Protein AF-A0A7X9X4I9-F1 (afdb_monomer_lite)

Structure (mmCIF, N/CA/C/O backbone):
data_AF-A0A7X9X4I9-F1
#
_entry.id   AF-A0A7X9X4I9-F1
#
loop_
_atom_site.group_PDB
_atom_site.id
_atom_site.type_symbol
_atom_site.label_atom_id
_atom_site.label_alt_id
_atom_site.label_comp_id
_atom_site.label_asym_id
_atom_site.label_entity_id
_atom_site.label_seq_id
_atom_site.pdbx_PDB_ins_code
_atom_site.Cartn_x
_atom_site.Cartn_y
_atom_site.Cartn_z
_atom_site.occupancy
_atom_site.B_iso_or_equiv
_atom_site.auth_seq_id
_atom_site.auth_comp_id
_atom_site.auth_asym_id
_atom_site.auth_atom_id
_atom_site.pdbx_PDB_model_num
ATOM 1 N N . MET A 1 1 ? -5.691 -6.503 -5.903 1.00 84.69 1 MET A N 1
ATOM 2 C CA . MET A 1 1 ? -4.463 -5.811 -6.357 1.00 84.69 1 MET A CA 1
ATOM 3 C C . MET A 1 1 ? -4.885 -4.513 -7.014 1.00 84.69 1 MET A C 1
ATOM 5 O O . MET A 1 1 ? -5.959 -4.483 -7.597 1.00 84.69 1 MET A O 1
ATOM 9 N N . LEU A 1 2 ? -4.087 -3.464 -6.865 1.00 89.00 2 LEU A N 1
ATOM 10 C CA . LEU A 1 2 ? -4.340 -2.124 -7.381 1.00 89.00 2 LEU A CA 1
ATOM 11 C C . LEU A 1 2 ? -3.178 -1.751 -8.298 1.00 89.00 2 LEU A C 1
ATOM 13 O O . LEU A 1 2 ? -2.035 -1.839 -7.863 1.00 89.00 2 LEU A O 1
ATOM 17 N N . ASP A 1 3 ? -3.452 -1.353 -9.534 1.00 91.75 3 ASP A N 1
ATOM 18 C CA . ASP A 1 3 ? -2.432 -0.789 -10.421 1.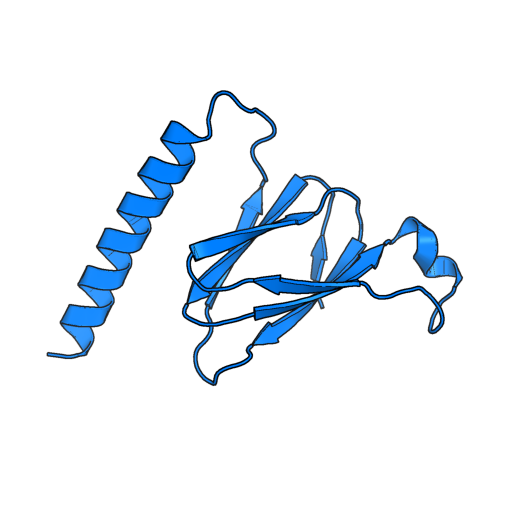00 91.75 3 ASP A CA 1
ATOM 19 C C . ASP A 1 3 ? -2.369 0.725 -10.199 1.00 91.75 3 ASP A C 1
ATOM 21 O O . ASP A 1 3 ? -3.357 1.431 -10.421 1.00 91.75 3 ASP A O 1
ATOM 25 N N . LEU A 1 4 ? -1.253 1.212 -9.657 1.00 88.38 4 LEU A N 1
ATOM 26 C CA . LEU A 1 4 ? -1.126 2.577 -9.158 1.00 88.38 4 LEU A CA 1
ATOM 27 C C . LEU A 1 4 ? 0.011 3.309 -9.859 1.00 88.38 4 LEU A C 1
ATOM 29 O O . LEU A 1 4 ? 1.163 2.870 -9.884 1.00 88.38 4 LEU A O 1
ATOM 33 N N . ARG A 1 5 ? -0.307 4.493 -10.382 1.00 88.62 5 ARG A N 1
ATOM 34 C CA . ARG A 1 5 ? 0.677 5.412 -10.959 1.00 88.62 5 ARG A CA 1
ATOM 35 C C . ARG A 1 5 ? 1.550 6.026 -9.866 1.00 88.62 5 ARG A C 1
ATOM 37 O O . ARG A 1 5 ? 1.134 6.164 -8.712 1.00 88.62 5 ARG A O 1
ATOM 44 N N . ALA A 1 6 ? 2.750 6.434 -10.273 1.00 87.19 6 ALA A N 1
ATOM 45 C CA . ALA A 1 6 ? 3.621 7.263 -9.454 1.00 87.19 6 ALA A CA 1
ATOM 46 C C . ALA A 1 6 ? 2.863 8.501 -8.951 1.00 87.19 6 ALA A C 1
ATOM 48 O O . ALA A 1 6 ? 2.052 9.079 -9.675 1.00 87.19 6 ALA A O 1
ATOM 49 N N . GLY A 1 7 ? 3.119 8.887 -7.707 1.00 83.06 7 GLY A N 1
ATOM 50 C CA . GLY A 1 7 ? 2.398 9.966 -7.053 1.00 83.06 7 GLY A CA 1
ATOM 51 C C . GLY A 1 7 ? 1.000 9.566 -6.583 1.00 83.06 7 GLY A C 1
ATOM 52 O O . GLY A 1 7 ? 0.154 10.436 -6.452 1.00 83.06 7 GLY A O 1
ATOM 53 N N . THR A 1 8 ? 0.728 8.286 -6.318 1.00 86.12 8 THR A N 1
ATOM 54 C CA . THR A 1 8 ? -0.479 7.868 -5.582 1.00 86.12 8 THR A CA 1
ATOM 55 C C . THR A 1 8 ? -0.116 7.578 -4.129 1.00 86.12 8 THR A C 1
ATOM 57 O O . THR A 1 8 ? 0.864 6.884 -3.867 1.00 86.12 8 THR A O 1
ATOM 60 N N . ALA A 1 9 ? -0.895 8.088 -3.181 1.00 87.31 9 ALA A N 1
ATOM 61 C CA . ALA A 1 9 ? -0.778 7.791 -1.761 1.00 87.31 9 ALA A CA 1
ATOM 62 C C . ALA A 1 9 ? -1.855 6.785 -1.330 1.00 87.31 9 ALA A C 1
ATOM 64 O O . ALA A 1 9 ? -3.031 6.931 -1.671 1.00 87.31 9 ALA A O 1
ATOM 65 N N . ILE A 1 10 ? -1.439 5.782 -0.561 1.00 88.44 10 ILE A N 1
ATOM 66 C CA . ILE A 1 10 ? -2.306 4.841 0.148 1.00 88.44 10 ILE A CA 1
ATOM 67 C C . ILE A 1 10 ? -2.230 5.190 1.625 1.00 88.44 10 ILE A C 1
ATOM 69 O O . ILE A 1 10 ? -1.146 5.151 2.205 1.00 88.44 10 ILE A O 1
ATOM 73 N N . VAL A 1 11 ? -3.368 5.514 2.223 1.00 86.69 11 VAL A N 1
ATOM 74 C CA . VAL A 1 11 ? -3.458 5.893 3.633 1.00 86.69 11 VAL A CA 1
ATOM 75 C C . VAL A 1 11 ? -4.249 4.835 4.384 1.00 86.69 11 VAL A C 1
ATOM 77 O O . VAL A 1 11 ? -5.341 4.464 3.942 1.00 86.69 11 VAL A O 1
ATOM 80 N N . ALA A 1 12 ? -3.707 4.357 5.503 1.00 88.94 12 ALA A N 1
ATOM 81 C CA . ALA A 1 12 ? -4.461 3.527 6.435 1.00 88.94 12 ALA A CA 1
ATOM 82 C C . ALA A 1 12 ? -5.321 4.444 7.307 1.00 88.94 12 ALA A C 1
ATOM 84 O O . ALA A 1 12 ? -4.808 5.230 8.100 1.00 88.94 12 ALA A O 1
ATOM 85 N N . VAL A 1 13 ? -6.633 4.383 7.107 1.00 83.38 13 VAL A N 1
ATOM 86 C CA . VAL A 1 13 ? -7.604 5.189 7.861 1.00 83.38 13 VAL A CA 1
ATOM 87 C C . VAL A 1 13 ? -8.020 4.477 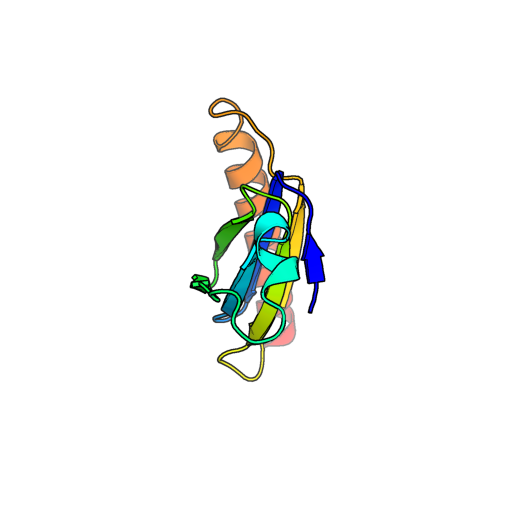9.143 1.00 83.38 13 VAL A C 1
ATOM 89 O O . VAL A 1 13 ? -8.335 5.133 10.124 1.00 83.38 13 VAL A O 1
ATOM 92 N N . GLU A 1 14 ? -7.998 3.147 9.133 1.00 83.88 14 GLU A N 1
ATOM 93 C CA . GLU A 1 14 ? -8.320 2.313 10.286 1.00 83.88 14 GLU A CA 1
ATOM 94 C C . GLU A 1 14 ? -7.500 1.029 10.203 1.00 83.88 14 GLU A C 1
ATOM 96 O O . GLU A 1 14 ? -7.392 0.435 9.120 1.00 83.88 14 GLU A O 1
ATOM 101 N N . GLY A 1 15 ? -6.938 0.607 11.334 1.00 84.31 15 GLY A N 1
ATOM 102 C CA . GLY A 1 15 ? -6.208 -0.650 11.442 1.00 84.31 15 GLY A CA 1
ATOM 103 C C . GLY A 1 15 ? -4.879 -0.667 10.681 1.00 84.31 15 GLY A C 1
ATOM 104 O O . GLY A 1 15 ? -4.371 0.345 10.193 1.00 84.31 15 GLY A O 1
ATOM 105 N N . LYS A 1 16 ? -4.268 -1.853 10.605 1.00 88.31 16 LYS A N 1
ATOM 106 C CA . LYS A 1 16 ? -2.928 -2.034 10.031 1.00 88.31 16 LYS A CA 1
ATOM 107 C C . LYS A 1 16 ? -2.975 -2.711 8.668 1.00 88.31 16 LYS A C 1
ATOM 109 O O . LYS A 1 16 ? -3.496 -3.817 8.519 1.00 88.31 16 LYS A O 1
ATOM 114 N N . LEU A 1 17 ? -2.326 -2.110 7.678 1.00 90.50 17 LEU A N 1
ATOM 115 C CA . LEU A 1 17 ? -2.225 -2.642 6.323 1.00 90.50 17 LEU A CA 1
ATOM 116 C C . LEU A 1 17 ? -0.858 -3.272 6.075 1.00 90.50 17 LEU A C 1
ATOM 118 O O . LEU A 1 17 ? 0.186 -2.712 6.409 1.00 90.50 17 LEU A O 1
ATOM 122 N N . LYS A 1 18 ? -0.867 -4.417 5.401 1.00 93.75 18 LYS A N 1
ATOM 123 C CA . LYS A 1 18 ? 0.298 -4.983 4.728 1.00 93.75 18 LYS A CA 1
ATOM 124 C C . LYS A 1 18 ? 0.138 -4.764 3.233 1.00 93.75 18 LYS A C 1
ATOM 126 O O . LYS A 1 18 ? -0.818 -5.239 2.618 1.00 93.75 18 LYS A O 1
ATOM 131 N N . LEU A 1 19 ? 1.081 -4.042 2.657 1.00 93.25 19 LEU A N 1
ATOM 132 C CA . LEU A 1 19 ? 1.171 -3.782 1.235 1.00 93.25 19 LEU A CA 1
ATOM 133 C C . LEU A 1 19 ? 2.278 -4.649 0.638 1.00 93.25 19 LEU A C 1
ATOM 135 O O . LEU A 1 19 ? 3.357 -4.772 1.208 1.00 93.25 19 LEU A O 1
ATOM 139 N N . GLY A 1 20 ? 2.019 -5.221 -0.529 1.00 93.19 20 GLY A N 1
ATOM 140 C CA . GLY A 1 20 ? 3.044 -5.801 -1.391 1.00 93.19 20 GLY A CA 1
ATOM 141 C C . GLY A 1 20 ? 3.158 -4.933 -2.630 1.00 93.19 20 GLY A C 1
ATOM 142 O O . GLY A 1 20 ? 2.191 -4.846 -3.382 1.00 93.19 20 GLY A O 1
ATOM 143 N N . PHE A 1 21 ? 4.291 -4.267 -2.821 1.00 92.12 21 PHE A N 1
ATOM 144 C CA . PHE A 1 21 ? 4.548 -3.438 -3.995 1.00 92.12 21 PHE A CA 1
ATOM 145 C C . PHE A 1 21 ? 5.416 -4.197 -4.995 1.00 92.12 21 PHE A C 1
ATOM 147 O O . PHE A 1 21 ? 6.462 -4.737 -4.630 1.00 92.12 21 PHE A O 1
ATOM 154 N N . ARG A 1 22 ? 4.992 -4.196 -6.257 1.00 93.06 22 ARG A N 1
ATOM 155 C CA . ARG A 1 22 ? 5.757 -4.714 -7.387 1.00 93.06 22 ARG A CA 1
ATOM 156 C C . ARG A 1 22 ? 5.883 -3.625 -8.443 1.00 93.06 22 ARG A C 1
ATOM 158 O O . ARG A 1 22 ? 4.879 -3.119 -8.940 1.00 93.06 22 ARG A O 1
ATOM 165 N N . ASP A 1 23 ? 7.119 -3.295 -8.789 1.00 90.25 23 ASP A N 1
ATOM 166 C CA . ASP A 1 23 ? 7.415 -2.316 -9.830 1.00 90.25 23 ASP A CA 1
ATOM 167 C C . ASP A 1 23 ? 6.985 -2.840 -11.205 1.00 90.25 23 ASP A C 1
ATOM 169 O O . ASP A 1 23 ? 7.322 -3.963 -11.591 1.00 90.25 23 ASP A O 1
ATOM 173 N N . HIS A 1 24 ? 6.267 -2.012 -11.962 1.00 91.88 24 HIS A N 1
ATOM 174 C CA . HIS A 1 24 ? 5.876 -2.356 -13.320 1.00 91.88 24 HIS A CA 1
ATOM 175 C C . HIS A 1 24 ? 7.090 -2.470 -14.262 1.00 91.88 24 HIS A C 1
ATOM 177 O O . HIS A 1 24 ? 7.067 -3.287 -15.185 1.00 91.88 24 HIS A O 1
ATOM 183 N N . ALA A 1 25 ? 8.181 -1.735 -14.028 1.00 89.12 25 ALA A N 1
ATOM 184 C CA . ALA A 1 25 ? 9.417 -1.881 -14.805 1.00 89.12 25 ALA A CA 1
ATOM 185 C C . ALA A 1 25 ? 10.016 -3.298 -14.704 1.00 89.12 25 ALA A C 1
ATOM 187 O O . ALA A 1 25 ? 10.760 -3.721 -15.585 1.00 89.12 25 ALA A O 1
ATOM 188 N N . LEU A 1 26 ? 9.655 -4.051 -13.659 1.00 90.44 26 LEU A N 1
ATOM 189 C CA . LEU A 1 26 ? 10.089 -5.428 -13.423 1.00 90.44 26 LEU A CA 1
ATOM 190 C C . LEU A 1 26 ? 9.017 -6.464 -13.789 1.00 90.44 26 LEU A C 1
ATOM 192 O O . LEU A 1 26 ? 9.213 -7.651 -13.550 1.00 90.44 26 LEU A O 1
ATOM 196 N N . ALA A 1 27 ? 7.893 -6.055 -14.388 1.00 87.19 27 ALA A N 1
ATOM 197 C CA . ALA A 1 27 ? 6.792 -6.963 -14.716 1.00 87.19 27 ALA A CA 1
ATOM 198 C C . ALA A 1 27 ? 7.192 -8.083 -15.696 1.00 87.19 27 ALA A C 1
ATOM 200 O O . ALA A 1 27 ? 6.596 -9.158 -15.668 1.00 87.19 27 ALA A O 1
ATOM 201 N N . TRP A 1 28 ? 8.220 -7.860 -16.522 1.00 90.19 28 TRP A N 1
ATOM 202 C CA . TRP A 1 28 ? 8.760 -8.854 -17.457 1.00 90.19 28 TRP A CA 1
ATOM 203 C C . TRP A 1 28 ? 9.363 -10.085 -16.762 1.00 90.19 28 TRP A C 1
ATOM 205 O O . TRP A 1 28 ? 9.441 -11.143 -17.376 1.00 90.19 28 TRP A O 1
ATOM 215 N N . LEU A 1 29 ? 9.726 -9.975 -15.479 1.00 90.94 29 LEU A N 1
ATOM 216 C CA . LEU A 1 29 ? 10.166 -11.107 -14.656 1.00 90.94 29 LEU A CA 1
ATOM 217 C C . LEU A 1 29 ? 8.998 -12.001 -14.204 1.00 90.94 29 LEU A C 1
ATOM 219 O O . LEU A 1 29 ? 9.216 -13.009 -13.539 1.00 90.94 29 LEU A O 1
ATOM 223 N N . GLY A 1 30 ? 7.748 -11.648 -14.527 1.00 87.56 30 GLY A N 1
ATOM 224 C CA . GLY A 1 30 ? 6.583 -12.469 -14.214 1.00 87.56 30 GLY A CA 1
ATOM 225 C C . GLY A 1 30 ? 6.501 -12.795 -12.722 1.00 87.56 30 GLY A C 1
ATOM 226 O O . GLY A 1 30 ? 6.506 -11.897 -11.881 1.00 87.56 30 GLY A O 1
ATOM 227 N N . GLY A 1 31 ? 6.414 -14.081 -1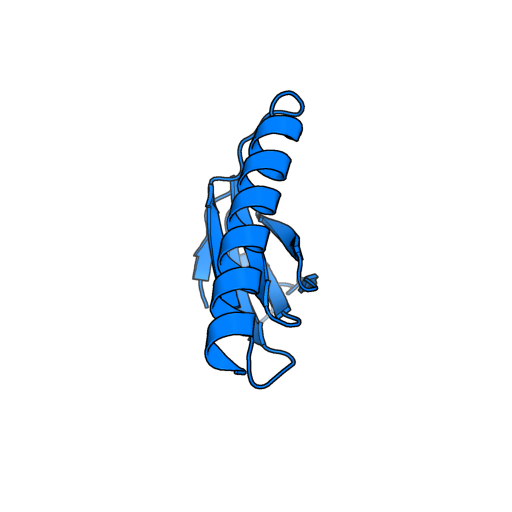2.377 1.00 86.25 31 GLY A N 1
ATOM 228 C CA . GLY A 1 31 ? 6.363 -14.554 -10.989 1.00 86.25 31 GLY A CA 1
ATOM 229 C C . GLY A 1 31 ? 7.578 -14.151 -10.147 1.00 86.25 31 GLY A C 1
ATOM 230 O O . GLY A 1 31 ? 7.400 -13.840 -8.970 1.00 86.25 31 GLY A O 1
ATOM 231 N N . ASP A 1 32 ? 8.751 -14.032 -10.767 1.00 89.81 32 ASP A N 1
ATOM 232 C CA . ASP A 1 32 ? 10.038 -13.819 -10.095 1.00 89.81 32 ASP A CA 1
ATOM 233 C C . ASP A 1 32 ? 10.334 -12.348 -9.779 1.00 89.81 32 ASP A C 1
ATOM 235 O O . ASP A 1 32 ? 11.322 -12.033 -9.115 1.00 89.81 32 ASP A O 1
ATOM 239 N N . ALA A 1 33 ? 9.483 -11.417 -10.227 1.00 88.88 33 ALA A N 1
ATOM 240 C CA . ALA A 1 33 ? 9.685 -10.002 -9.941 1.00 88.88 33 ALA A CA 1
ATOM 241 C C . ALA A 1 33 ? 9.670 -9.743 -8.417 1.00 88.88 33 ALA A C 1
ATOM 243 O O . ALA A 1 33 ? 8.731 -10.179 -7.730 1.00 88.88 33 ALA A O 1
ATOM 244 N N . PRO A 1 34 ? 10.654 -9.003 -7.872 1.00 88.19 34 PRO A N 1
ATOM 245 C CA . PRO A 1 34 ? 10.755 -8.771 -6.439 1.00 88.19 34 PRO A CA 1
ATOM 246 C C . PRO A 1 34 ? 9.519 -8.034 -5.920 1.00 88.19 34 PRO A C 1
ATO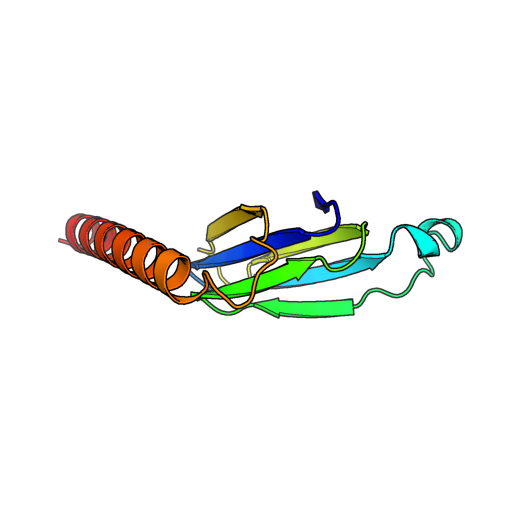M 248 O O . PRO A 1 34 ? 8.996 -7.116 -6.559 1.00 88.19 34 PRO A O 1
ATOM 251 N N . VAL A 1 35 ? 9.046 -8.459 -4.749 1.00 92.31 35 VAL A N 1
ATOM 252 C CA . VAL A 1 35 ? 7.923 -7.829 -4.052 1.00 92.31 35 VAL A CA 1
ATOM 253 C C . VAL A 1 35 ? 8.444 -7.189 -2.779 1.00 92.31 35 VAL A C 1
ATOM 255 O O . VAL A 1 35 ? 8.958 -7.868 -1.891 1.00 92.31 35 VAL A O 1
ATOM 258 N N . THR A 1 36 ? 8.266 -5.878 -2.673 1.00 90.31 36 THR A N 1
ATOM 259 C CA . THR A 1 36 ? 8.590 -5.140 -1.455 1.00 90.31 36 THR A CA 1
ATOM 260 C C . THR A 1 36 ? 7.399 -5.207 -0.513 1.00 90.31 36 THR A C 1
ATOM 262 O O . THR A 1 36 ? 6.306 -4.756 -0.857 1.00 90.31 36 THR A O 1
ATOM 265 N N . SER A 1 37 ? 7.601 -5.762 0.680 1.00 92.38 37 SER A N 1
ATOM 266 C CA . SER A 1 37 ? 6.582 -5.777 1.729 1.00 92.38 37 SER A CA 1
ATOM 267 C C . SER A 1 37 ? 6.665 -4.490 2.548 1.00 92.38 37 SER A C 1
ATOM 269 O O . SER A 1 37 ? 7.684 -4.222 3.179 1.00 92.38 37 SER A O 1
ATOM 271 N N . ILE A 1 38 ? 5.585 -3.714 2.570 1.00 91.56 38 ILE A N 1
ATOM 272 C CA . ILE A 1 38 ? 5.453 -2.489 3.363 1.00 91.56 38 ILE A CA 1
ATOM 273 C C . ILE A 1 38 ? 4.342 -2.686 4.386 1.00 91.56 38 ILE A C 1
ATOM 275 O O . ILE A 1 38 ? 3.300 -3.265 4.094 1.00 91.56 38 ILE A O 1
ATOM 279 N N . THR A 1 39 ? 4.558 -2.198 5.597 1.00 90.94 39 THR A N 1
ATOM 280 C CA . THR A 1 39 ? 3.514 -2.113 6.616 1.00 90.94 39 THR A CA 1
ATOM 281 C C . THR A 1 39 ? 3.110 -0.654 6.763 1.00 90.94 39 THR A C 1
ATOM 283 O O . THR A 1 39 ? 3.989 0.192 6.878 1.00 90.94 39 THR A O 1
ATOM 286 N N . VAL A 1 40 ? 1.808 -0.375 6.741 1.00 86.50 40 VAL A N 1
ATOM 287 C CA . VAL A 1 40 ? 1.244 0.964 6.956 1.00 86.50 40 VAL A CA 1
ATOM 288 C C . VAL A 1 40 ? 0.283 0.868 8.130 1.00 86.50 40 VAL A C 1
ATOM 290 O O . VAL A 1 40 ? -0.709 0.140 8.060 1.00 86.50 40 VAL A O 1
ATOM 293 N N . CYS A 1 41 ? 0.615 1.532 9.228 1.00 86.69 41 CYS A N 1
ATOM 294 C CA . CYS A 1 41 ? -0.229 1.598 10.414 1.00 86.69 41 CYS A CA 1
ATOM 295 C C . CYS A 1 41 ? -1.277 2.698 10.261 1.00 86.69 41 CYS A C 1
ATOM 297 O O . CYS A 1 41 ? -1.142 3.584 9.420 1.00 86.69 41 CYS A O 1
ATOM 299 N N . GLU A 1 42 ? -2.318 2.644 11.083 1.00 84.69 42 GLU A N 1
ATOM 300 C CA . GLU A 1 42 ? -3.359 3.666 11.117 1.00 84.69 42 GLU A CA 1
ATOM 301 C C . GLU A 1 42 ? -2.768 5.083 11.219 1.00 84.69 42 GLU A C 1
ATOM 303 O O . GLU A 1 42 ? -1.869 5.344 12.019 1.00 84.69 42 GLU A O 1
ATOM 308 N N . GLY A 1 43 ? -3.250 5.990 10.367 1.00 78.31 43 GLY A N 1
ATOM 309 C CA . GLY A 1 43 ? -2.753 7.361 10.258 1.00 78.31 43 GLY A CA 1
ATOM 310 C C . GLY A 1 43 ? -1.497 7.525 9.394 1.00 78.31 43 GLY A C 1
ATOM 311 O O . GLY A 1 43 ? -1.159 8.654 9.032 1.00 78.31 43 GLY A O 1
ATOM 312 N N . GLU A 1 44 ? -0.821 6.438 9.015 1.00 82.19 44 GLU A N 1
ATOM 313 C CA . GLU A 1 44 ? 0.342 6.477 8.130 1.00 82.19 44 GLU A CA 1
ATOM 314 C C . GLU A 1 44 ? -0.053 6.436 6.650 1.00 82.19 44 GLU A C 1
ATOM 316 O O . GLU A 1 44 ? -1.133 5.982 6.253 1.00 82.19 44 GLU A O 1
ATOM 321 N N . GLN A 1 45 ? 0.879 6.883 5.805 1.00 84.62 45 GLN A N 1
ATOM 322 C CA . GLN A 1 45 ? 0.729 6.851 4.357 1.00 84.62 45 GLN A CA 1
ATOM 323 C C . GLN A 1 45 ? 1.926 6.196 3.669 1.00 84.62 45 GLN A C 1
ATOM 325 O O . GLN A 1 45 ? 3.083 6.431 4.019 1.00 84.62 45 GLN A O 1
ATOM 330 N N . PHE A 1 46 ? 1.640 5.443 2.612 1.00 86.44 46 PHE A N 1
ATOM 331 C CA . PHE A 1 46 ? 2.626 4.969 1.653 1.00 86.44 46 PHE A CA 1
ATOM 332 C C . PHE A 1 46 ? 2.437 5.686 0.318 1.00 86.44 46 PHE A C 1
ATOM 334 O O . PHE A 1 46 ? 1.364 5.624 -0.280 1.00 86.44 46 PHE A O 1
ATOM 341 N N . VAL A 1 47 ? 3.488 6.352 -0.163 1.00 87.56 47 VAL A N 1
ATOM 342 C CA . VAL A 1 47 ? 3.482 7.034 -1.462 1.00 87.56 47 VAL A CA 1
ATOM 343 C C . VAL A 1 47 ? 4.179 6.167 -2.502 1.00 87.56 47 VAL A C 1
ATOM 345 O O . VAL A 1 47 ? 5.372 5.881 -2.398 1.00 87.56 47 VAL A O 1
ATOM 348 N N . VAL A 1 48 ? 3.435 5.803 -3.541 1.00 87.00 48 VAL A N 1
ATOM 349 C CA . VAL A 1 48 ? 3.933 5.101 -4.722 1.00 87.00 48 VAL A CA 1
ATOM 350 C C . VAL A 1 48 ? 4.852 6.049 -5.492 1.00 87.00 48 VAL A C 1
ATOM 352 O O . VAL A 1 48 ? 4.390 7.003 -6.114 1.00 87.00 48 VAL A O 1
ATOM 355 N N . ARG A 1 49 ? 6.168 5.818 -5.434 1.00 84.25 49 ARG A N 1
ATOM 356 C CA . ARG A 1 49 ? 7.163 6.670 -6.116 1.00 84.25 49 ARG A CA 1
ATOM 357 C C . ARG A 1 49 ? 7.306 6.366 -7.605 1.00 84.25 49 ARG A C 1
ATOM 359 O O . ARG A 1 49 ? 7.639 7.256 -8.376 1.00 84.25 49 ARG A O 1
ATOM 366 N N . GLN A 1 50 ? 7.025 5.130 -8.000 1.00 85.56 50 GLN A N 1
ATOM 367 C CA . GLN A 1 50 ? 7.097 4.648 -9.377 1.00 85.56 50 GLN A CA 1
ATOM 368 C C . GLN A 1 50 ? 5.877 3.785 -9.688 1.00 85.56 50 GLN A C 1
ATOM 370 O O . GLN A 1 50 ? 5.310 3.176 -8.785 1.00 85.56 50 GLN A O 1
ATOM 375 N N . HIS A 1 51 ? 5.458 3.763 -10.951 1.00 90.31 51 HIS A N 1
ATOM 376 C CA . HIS A 1 51 ? 4.293 3.001 -11.397 1.00 90.31 51 HIS A CA 1
ATOM 377 C C . HIS A 1 51 ? 4.426 1.514 -11.044 1.00 90.31 51 HIS A C 1
ATOM 379 O O . HIS A 1 51 ? 5.454 0.899 -11.327 1.00 90.31 51 HIS A O 1
ATOM 385 N N . GLY A 1 52 ? 3.394 0.929 -10.446 1.00 91.44 52 GLY A N 1
ATOM 386 C CA . GLY A 1 52 ? 3.459 -0.463 -10.030 1.00 91.44 52 GLY A CA 1
ATOM 387 C C . GLY A 1 52 ? 2.157 -1.004 -9.469 1.00 91.44 52 GLY A C 1
ATOM 388 O O . GLY A 1 52 ? 1.203 -0.275 -9.197 1.00 91.44 52 GLY A O 1
ATOM 389 N N . VAL A 1 53 ? 2.158 -2.314 -9.255 1.00 91.62 53 VAL A N 1
ATOM 390 C CA . VAL A 1 53 ? 1.021 -3.047 -8.709 1.00 91.62 53 VAL A CA 1
ATOM 391 C C . VAL A 1 53 ? 1.181 -3.175 -7.199 1.00 91.62 53 VAL A C 1
ATOM 393 O O . VAL A 1 53 ? 2.207 -3.642 -6.703 1.00 91.62 53 VAL A O 1
ATOM 396 N N . VAL A 1 54 ? 0.138 -2.800 -6.461 1.00 91.56 54 VAL A N 1
ATOM 397 C CA . VAL A 1 54 ? 0.051 -2.937 -5.007 1.00 91.56 54 VAL A CA 1
ATOM 398 C C . VAL A 1 54 ? -0.984 -3.993 -4.630 1.00 91.56 54 VAL A C 1
ATOM 400 O O . VAL A 1 54 ? -2.176 -3.876 -4.919 1.00 91.56 54 VAL A O 1
ATOM 403 N N . SER A 1 55 ? -0.562 -5.038 -3.925 1.00 92.25 55 SER A N 1
ATOM 404 C CA . SER A 1 55 ? -1.476 -5.908 -3.184 1.00 92.25 55 SER A CA 1
ATOM 405 C C . SER A 1 55 ? -1.715 -5.330 -1.795 1.00 92.25 55 SER A C 1
ATOM 407 O O . SER A 1 55 ? -0.753 -5.070 -1.082 1.00 92.25 55 SER A O 1
ATOM 409 N N . VAL A 1 56 ? -2.975 -5.172 -1.395 1.00 91.06 56 VAL A N 1
ATOM 410 C CA . VAL A 1 56 ? -3.351 -4.695 -0.058 1.00 91.06 56 VAL A CA 1
ATOM 411 C C . VAL A 1 56 ? -3.923 -5.862 0.733 1.00 91.06 56 VAL A C 1
ATOM 413 O O . VAL A 1 56 ? -4.784 -6.584 0.228 1.00 91.06 56 VAL A O 1
ATOM 416 N N . ARG A 1 57 ? -3.448 -6.049 1.962 1.00 90.31 57 ARG A N 1
ATOM 417 C CA . ARG A 1 57 ? -4.030 -6.966 2.944 1.00 90.31 57 ARG A CA 1
ATOM 418 C C . ARG A 1 57 ? -4.225 -6.233 4.261 1.00 90.31 57 ARG A C 1
ATOM 420 O O . ARG A 1 57 ? -3.300 -5.589 4.748 1.00 90.31 57 ARG A O 1
ATOM 427 N N . ALA A 1 58 ? -5.412 -6.354 4.835 1.00 87.06 58 ALA A N 1
ATOM 428 C CA . ALA A 1 58 ? -5.649 -5.947 6.209 1.00 87.06 58 ALA A CA 1
ATOM 429 C C . ALA A 1 58 ? -4.959 -6.938 7.159 1.00 87.06 58 ALA A C 1
ATOM 431 O O . ALA A 1 58 ? -4.936 -8.141 6.888 1.00 87.06 58 ALA A O 1
ATOM 432 N N . SER A 1 59 ? -4.362 -6.436 8.237 1.00 82.00 59 SER A N 1
ATOM 433 C CA . SER A 1 59 ? -3.857 -7.282 9.326 1.00 82.00 59 SER A CA 1
ATOM 434 C C . SER A 1 59 ? -4.977 -7.671 10.291 1.00 82.00 59 SER A C 1
ATOM 436 O O . SER A 1 59 ? -4.905 -8.743 10.880 1.00 82.00 59 SER A O 1
ATOM 438 N N . ASP A 1 60 ? -6.009 -6.831 10.391 1.00 77.75 60 ASP A N 1
ATOM 439 C CA . ASP A 1 60 ? -7.142 -6.968 11.302 1.00 77.75 60 ASP A CA 1
ATOM 440 C C . ASP A 1 60 ? -8.465 -7.041 10.522 1.00 77.75 60 ASP A C 1
ATOM 442 O O . ASP A 1 60 ? -8.530 -6.679 9.346 1.00 77.75 60 ASP A O 1
ATOM 446 N N . ALA A 1 61 ? -9.532 -7.516 11.172 1.00 72.94 61 ALA A N 1
ATOM 447 C CA . ALA A 1 61 ? -10.844 -7.702 10.540 1.00 72.94 61 ALA A CA 1
ATOM 448 C C . ALA A 1 61 ? -11.509 -6.385 10.094 1.00 72.94 61 ALA A C 1
ATOM 450 O O . ALA A 1 61 ? -12.314 -6.394 9.164 1.00 72.94 61 ALA A O 1
ATOM 451 N N . SER A 1 62 ? -11.154 -5.265 10.732 1.00 70.00 62 SER A N 1
ATOM 452 C CA . SER A 1 62 ? -11.573 -3.921 10.340 1.00 70.00 62 SER A CA 1
ATOM 453 C C . SER A 1 62 ? -10.337 -3.135 9.922 1.00 70.00 62 SER A C 1
ATOM 455 O O . SER A 1 62 ? -9.499 -2.790 10.752 1.00 70.00 62 SER A O 1
ATOM 457 N N . ALA A 1 63 ? -10.186 -2.909 8.619 1.00 76.31 63 ALA A N 1
ATOM 458 C CA . ALA A 1 63 ? -9.202 -1.971 8.109 1.00 76.31 63 ALA A CA 1
ATOM 459 C C . ALA A 1 63 ? -9.798 -1.173 6.956 1.00 76.31 63 ALA A C 1
ATOM 461 O O . ALA A 1 63 ? -10.411 -1.732 6.042 1.00 76.31 63 ALA A O 1
ATOM 462 N N . ALA A 1 64 ? -9.583 0.137 6.988 1.00 78.50 64 ALA A N 1
ATOM 463 C CA . ALA A 1 64 ? -10.064 1.060 5.975 1.00 78.50 64 ALA A CA 1
ATOM 464 C C . ALA A 1 64 ? -8.877 1.717 5.276 1.00 78.50 64 ALA A C 1
ATOM 466 O O . ALA A 1 64 ? -7.909 2.137 5.914 1.00 78.50 64 ALA A O 1
ATOM 467 N N . ILE A 1 65 ? -8.959 1.821 3.950 1.00 85.12 65 ILE A N 1
ATOM 468 C CA . ILE A 1 65 ? -7.925 2.461 3.138 1.00 85.12 65 ILE A CA 1
ATOM 469 C C . ILE A 1 65 ? -8.516 3.631 2.372 1.00 85.12 65 ILE A C 1
ATOM 471 O O . ILE A 1 65 ? -9.648 3.564 1.890 1.00 85.12 65 ILE A O 1
ATOM 475 N N . GLN A 1 66 ? -7.714 4.673 2.192 1.00 82.88 66 GLN A N 1
ATOM 476 C CA . GLN A 1 66 ? -8.029 5.760 1.278 1.00 82.88 66 GLN A CA 1
ATOM 477 C C . GLN A 1 66 ? -6.909 5.912 0.250 1.00 82.88 66 GLN A C 1
ATOM 479 O O . GLN A 1 66 ? -5.729 5.946 0.596 1.00 82.88 66 GLN A O 1
ATOM 484 N N . LEU A 1 67 ? -7.295 6.027 -1.022 1.00 83.44 67 LEU A N 1
ATOM 485 C CA . LEU A 1 67 ? -6.397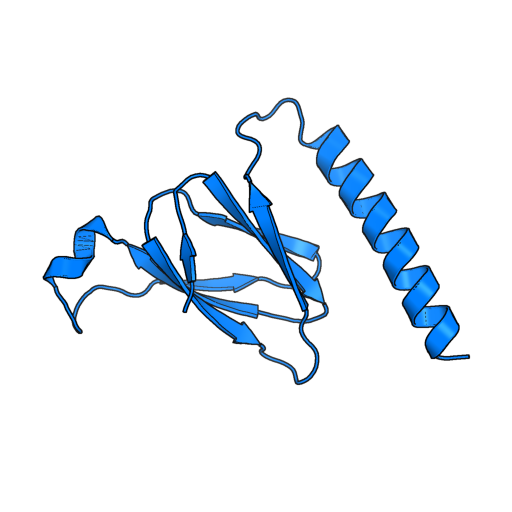 6.368 -2.120 1.00 83.44 67 LEU A CA 1
ATOM 486 C C . LEU A 1 67 ? -6.542 7.855 -2.437 1.00 83.44 67 LEU A C 1
ATOM 488 O O . LEU A 1 67 ? -7.658 8.363 -2.567 1.00 83.44 67 LEU A O 1
ATOM 492 N N . ALA A 1 68 ? -5.420 8.553 -2.564 1.00 78.81 68 ALA A N 1
ATOM 493 C CA . ALA A 1 68 ? -5.396 9.958 -2.949 1.00 78.81 68 ALA A CA 1
ATOM 494 C C . ALA A 1 68 ? -4.183 10.248 -3.844 1.00 78.81 68 ALA A C 1
ATOM 496 O O . ALA A 1 68 ? -3.161 9.574 -3.718 1.00 78.81 68 ALA A O 1
ATOM 497 N N . PRO A 1 69 ? -4.240 11.258 -4.725 1.00 73.12 69 PRO A N 1
ATOM 498 C CA . PRO A 1 69 ? -3.038 11.785 -5.358 1.00 73.12 69 PRO A CA 1
ATOM 499 C C . PRO A 1 69 ? -2.060 12.273 -4.282 1.00 73.12 69 PRO A C 1
ATOM 501 O O . PRO A 1 69 ? -2.436 13.028 -3.383 1.00 73.12 69 PRO A O 1
ATOM 504 N N . ALA A 1 70 ? -0.805 11.849 -4.368 1.00 63.59 70 ALA A N 1
ATOM 505 C CA . ALA A 1 70 ? 0.283 12.387 -3.578 1.00 63.59 70 ALA A CA 1
ATOM 506 C C . ALA A 1 70 ? 0.571 13.803 -4.086 1.00 63.59 70 ALA A C 1
ATOM 508 O O . ALA A 1 70 ? 1.000 14.005 -5.221 1.00 63.59 70 ALA A O 1
ATOM 509 N N . LEU A 1 71 ? 0.298 14.799 -3.249 1.00 57.06 71 LEU A N 1
ATOM 510 C CA . LEU A 1 71 ? 0.652 16.183 -3.533 1.00 57.06 71 LEU A CA 1
ATOM 511 C C . LEU A 1 71 ? 2.179 16.311 -3.460 1.00 57.06 71 LEU A C 1
ATOM 513 O O . LEU A 1 71 ? 2.761 16.409 -2.381 1.00 57.06 71 LEU A O 1
ATOM 517 N N . SER A 1 72 ? 2.831 16.266 -4.620 1.00 47.44 72 SER A N 1
ATOM 518 C CA . SER A 1 72 ? 4.263 16.519 -4.772 1.00 47.44 72 SER A CA 1
ATOM 519 C C . SER A 1 72 ? 4.574 17.965 -4.378 1.00 47.44 72 SER A C 1
ATOM 521 O O . SER A 1 72 ? 4.360 18.885 -5.161 1.00 47.44 72 SER A O 1
ATOM 523 N N . GLY A 1 73 ? 5.057 18.186 -3.155 1.00 44.94 73 GLY A N 1
ATOM 524 C CA . GLY A 1 73 ? 5.511 19.505 -2.723 1.00 44.94 73 GLY A CA 1
ATOM 525 C C . GLY A 1 73 ? 5.621 19.635 -1.210 1.00 44.94 73 GLY A C 1
ATOM 526 O O . GLY A 1 73 ? 4.621 19.740 -0.504 1.00 44.94 73 GLY A O 1
ATOM 527 N N . GLN A 1 74 ? 6.857 19.721 -0.724 1.00 43.78 74 GLN A N 1
ATOM 528 C CA . GLN A 1 74 ? 7.252 19.935 0.675 1.00 43.78 74 GLN A CA 1
ATOM 529 C C . GLN A 1 74 ? 6.631 21.199 1.325 1.00 43.78 74 GLN A C 1
ATOM 531 O O . GLN A 1 74 ? 6.718 21.371 2.535 1.00 43.78 74 GLN A O 1
ATOM 536 N N . ALA A 1 75 ? 5.950 22.056 0.553 1.00 39.88 75 ALA A N 1
ATOM 537 C CA . ALA A 1 75 ? 5.288 23.279 1.010 1.00 39.88 75 ALA A CA 1
ATOM 538 C C . ALA A 1 75 ? 3.812 23.111 1.446 1.00 39.88 75 ALA A C 1
ATOM 540 O O . ALA A 1 75 ? 3.249 24.048 2.003 1.00 39.88 75 ALA A O 1
ATOM 541 N N . HIS A 1 76 ? 3.170 21.953 1.227 1.00 44.66 76 HIS A N 1
ATOM 542 C CA . HIS A 1 76 ? 1.730 21.767 1.515 1.00 44.66 76 HIS A CA 1
ATOM 543 C C . HIS A 1 76 ? 1.431 20.635 2.516 1.00 44.66 76 HIS A C 1
ATOM 545 O O . HIS A 1 76 ? 0.292 20.179 2.639 1.00 44.66 76 HIS A O 1
ATOM 551 N N . VAL A 1 77 ? 2.446 20.186 3.259 1.00 50.16 77 VAL A N 1
ATOM 552 C CA . VAL A 1 77 ? 2.290 19.161 4.303 1.00 50.16 77 VAL A CA 1
ATOM 553 C C . VAL A 1 77 ? 1.397 19.678 5.439 1.00 50.16 77 VAL A C 1
ATOM 555 O O . VAL A 1 77 ? 0.574 18.925 5.944 1.00 50.16 77 VAL A O 1
ATOM 558 N N . SER A 1 78 ? 1.453 20.973 5.774 1.00 51.44 78 SER A N 1
ATOM 559 C CA . SER A 1 78 ? 0.603 21.573 6.815 1.00 51.44 78 SER A CA 1
ATOM 560 C C . SER A 1 78 ? -0.888 21.536 6.459 1.00 51.44 78 SER A C 1
ATOM 562 O O . SER A 1 78 ? -1.696 21.102 7.273 1.00 51.44 78 SER A O 1
ATOM 564 N N . GLY A 1 79 ? -1.261 21.912 5.231 1.00 49.16 79 GLY A N 1
ATOM 565 C CA . GLY A 1 79 ? -2.661 21.927 4.787 1.00 49.16 79 GLY A CA 1
ATOM 566 C C . GLY A 1 79 ? -3.264 20.530 4.605 1.00 49.16 79 GLY A C 1
ATOM 567 O O . GLY A 1 79 ? -4.446 20.325 4.893 1.00 49.16 79 GLY A O 1
ATOM 568 N N . PHE A 1 80 ? -2.459 19.549 4.180 1.00 52.91 80 PHE A N 1
ATOM 569 C CA . PHE A 1 80 ? -2.897 18.154 4.100 1.00 52.91 80 PHE A CA 1
ATOM 570 C C . PHE A 1 80 ? -3.010 17.518 5.484 1.00 52.91 80 PHE A C 1
ATOM 572 O O . PHE A 1 80 ? -4.049 16.938 5.773 1.00 52.91 80 PHE A O 1
ATOM 579 N N . VAL A 1 81 ? -2.013 17.690 6.362 1.00 52.47 81 VAL A N 1
ATOM 580 C CA . VAL A 1 81 ? -2.085 17.218 7.756 1.00 52.47 81 VAL A CA 1
ATOM 581 C C . VAL A 1 81 ? -3.268 17.863 8.474 1.00 52.47 81 VAL A C 1
ATOM 583 O O . VAL A 1 81 ? -4.002 17.168 9.162 1.00 52.47 81 VAL A O 1
ATOM 586 N N . GLN A 1 82 ? -3.540 19.151 8.255 1.00 55.12 82 GLN A N 1
ATOM 587 C CA . GLN A 1 82 ? -4.686 19.825 8.864 1.00 55.12 82 GLN A CA 1
ATOM 588 C C . GLN A 1 82 ? -6.029 19.294 8.339 1.00 55.12 82 GLN A C 1
ATOM 590 O O . GLN A 1 82 ? -6.924 19.025 9.137 1.00 55.12 82 GLN A O 1
ATOM 595 N N . ARG A 1 83 ? -6.177 19.061 7.026 1.00 57.50 83 ARG A N 1
ATOM 596 C CA . ARG A 1 83 ? -7.385 18.411 6.472 1.00 57.50 83 ARG A CA 1
ATOM 597 C C . ARG A 1 83 ? -7.515 16.946 6.884 1.00 57.50 83 ARG A C 1
ATOM 599 O O . ARG A 1 83 ? -8.631 16.456 7.036 1.00 57.50 83 ARG A O 1
ATOM 606 N N . PHE A 1 84 ? -6.396 16.253 7.051 1.00 55.81 84 PHE A N 1
ATOM 607 C CA . PHE A 1 84 ? -6.345 14.874 7.516 1.00 55.81 84 PHE A CA 1
ATOM 608 C C . PHE A 1 84 ? -6.773 14.785 8.984 1.00 55.81 84 PHE A C 1
ATOM 610 O O . PHE A 1 84 ? -7.664 14.006 9.301 1.00 55.81 84 PHE A O 1
ATOM 617 N N . MET A 1 85 ? -6.259 15.673 9.840 1.00 54.88 85 MET A N 1
ATOM 618 C CA . MET A 1 85 ? -6.678 15.822 11.237 1.00 54.88 85 MET A CA 1
ATOM 619 C C . MET A 1 85 ? -8.158 16.195 11.358 1.00 54.88 85 MET A C 1
ATOM 621 O O . MET A 1 85 ? -8.859 15.635 12.194 1.00 54.88 85 MET A O 1
ATOM 625 N N . GLN A 1 86 ? -8.668 17.085 10.500 1.00 61.88 86 GLN A N 1
ATOM 626 C CA . GLN A 1 86 ? -10.097 17.425 10.478 1.00 61.88 86 GLN A CA 1
ATOM 627 C C . GLN A 1 86 ? -10.965 16.215 10.105 1.00 61.88 86 GLN A C 1
ATOM 629 O O . GLN A 1 86 ? -11.936 15.919 10.794 1.00 61.88 86 GLN A O 1
ATOM 634 N N . ARG A 1 87 ? -10.587 15.459 9.066 1.00 60.09 87 ARG A N 1
ATOM 635 C CA . ARG A 1 87 ? -11.334 14.258 8.654 1.00 60.09 87 ARG A CA 1
ATOM 636 C C . ARG A 1 87 ? -11.244 13.117 9.661 1.00 60.09 87 ARG A C 1
ATOM 638 O O . ARG A 1 87 ? -12.230 12.400 9.820 1.00 60.09 87 ARG A O 1
ATOM 645 N N . LEU A 1 88 ? -10.103 12.965 10.333 1.00 58.75 88 LEU A N 1
ATOM 646 C CA . LEU A 1 88 ? -9.940 12.047 11.459 1.00 58.75 88 LEU A CA 1
ATOM 647 C C . LEU A 1 88 ? -10.843 12.456 12.622 1.00 58.75 88 LEU A C 1
ATOM 649 O O . LEU A 1 88 ? -11.566 11.611 13.134 1.00 58.75 88 LEU A O 1
ATOM 653 N N . GLY A 1 89 ? -10.891 13.745 12.972 1.00 58.97 89 GLY A N 1
ATOM 654 C CA . GLY A 1 89 ? -11.813 14.268 13.984 1.00 58.97 89 GLY A CA 1
ATOM 655 C C . GLY A 1 89 ? -13.276 13.953 13.659 1.00 58.97 89 GLY A C 1
ATOM 656 O O . GLY A 1 89 ? -13.992 13.401 14.493 1.00 58.97 89 GLY A O 1
ATOM 657 N N . ASP A 1 90 ? -13.700 14.197 12.418 1.00 64.56 90 ASP A N 1
ATOM 658 C CA . ASP A 1 90 ? -15.060 13.887 11.962 1.00 64.56 90 ASP A CA 1
ATOM 659 C C . ASP A 1 90 ? -15.349 12.378 11.925 1.00 64.56 90 ASP A C 1
ATOM 661 O O . ASP A 1 90 ? -16.492 11.940 12.078 1.00 64.56 90 ASP A O 1
ATOM 665 N N . PHE A 1 91 ? -14.341 11.550 11.659 1.00 59.31 91 PHE A N 1
ATOM 666 C CA . PHE A 1 91 ? -14.484 10.097 11.633 1.00 59.31 91 PHE A CA 1
ATOM 667 C C . PHE A 1 91 ? -14.558 9.512 13.045 1.00 59.31 91 PHE A C 1
ATOM 669 O O . PHE A 1 91 ? -15.499 8.776 13.332 1.00 59.31 91 PHE A O 1
ATOM 676 N N . VAL A 1 92 ? -13.666 9.924 13.949 1.00 62.28 92 VAL A N 1
ATOM 677 C CA . VAL A 1 92 ? -13.691 9.558 15.373 1.00 62.28 92 VAL A CA 1
ATOM 678 C C . VAL A 1 92 ? -15.004 10.002 16.015 1.00 62.28 92 VAL A C 1
ATOM 680 O O . VAL A 1 92 ? -15.652 9.206 16.691 1.00 62.28 92 VAL A O 1
ATOM 683 N N . ALA A 1 93 ? -15.477 11.219 15.731 1.00 64.12 93 ALA A N 1
ATOM 684 C CA . ALA A 1 93 ? -16.775 11.689 16.215 1.00 64.12 93 ALA A CA 1
ATOM 685 C C . ALA A 1 93 ? -17.939 10.809 15.723 1.00 64.12 93 ALA A C 1
ATOM 687 O O . ALA A 1 93 ? -18.868 10.511 16.478 1.00 64.12 93 ALA A O 1
ATOM 688 N N . ARG A 1 94 ? -17.892 10.348 14.466 1.00 63.59 94 ARG A N 1
ATOM 689 C CA . ARG A 1 94 ? -18.891 9.418 13.911 1.00 63.59 94 ARG A CA 1
ATOM 690 C C . ARG A 1 94 ? -18.780 8.013 14.499 1.00 63.59 94 ARG A C 1
ATOM 692 O O . ARG A 1 94 ? -19.806 7.358 14.668 1.00 63.59 94 ARG A O 1
ATOM 699 N N . GLN A 1 95 ? -17.571 7.560 14.813 1.00 55.97 95 GLN A N 1
ATOM 700 C CA . GLN A 1 95 ? -17.319 6.238 15.376 1.00 55.97 95 GLN A CA 1
ATOM 701 C C . GLN A 1 95 ? -17.740 6.176 16.852 1.00 55.97 95 GLN A C 1
ATOM 703 O O . GLN A 1 95 ? -18.448 5.247 17.233 1.00 55.97 95 GLN A O 1
ATOM 708 N N . MET A 1 96 ? -17.456 7.219 17.642 1.00 61.00 96 MET A N 1
ATOM 709 C CA . MET A 1 96 ? -17.956 7.353 19.019 1.00 61.00 96 MET A CA 1
ATOM 710 C C . MET A 1 96 ? -19.486 7.411 19.075 1.00 61.00 96 MET A C 1
ATOM 712 O O . MET A 1 96 ? -20.095 6.767 19.924 1.00 61.00 96 MET A O 1
ATOM 716 N N . ARG A 1 97 ? -20.127 8.109 18.128 1.00 52.56 97 ARG A N 1
ATOM 717 C CA . ARG A 1 97 ? -21.596 8.188 18.056 1.00 52.56 97 ARG A CA 1
ATOM 718 C C . ARG A 1 97 ? -22.262 6.854 17.681 1.00 52.56 97 ARG A C 1
ATOM 720 O O . ARG A 1 97 ? -23.442 6.686 17.946 1.00 52.56 97 ARG A O 1
ATOM 727 N N . ARG A 1 98 ? -21.539 5.916 17.059 1.00 49.72 98 ARG A N 1
ATOM 728 C CA . ARG A 1 98 ? -22.035 4.553 16.781 1.00 49.72 98 ARG A CA 1
ATOM 729 C C . ARG A 1 98 ? -21.792 3.568 17.922 1.00 49.72 98 ARG A C 1
ATOM 731 O O . ARG A 1 98 ? -22.392 2.501 17.914 1.00 49.72 98 ARG A O 1
ATOM 738 N N . ALA A 1 99 ? -20.904 3.906 18.852 1.00 46.38 99 ALA A N 1
ATOM 739 C CA . ALA A 1 99 ? -20.581 3.092 20.018 1.00 46.38 99 ALA A CA 1
ATOM 740 C C . ALA A 1 99 ? -21.348 3.525 21.287 1.00 46.38 99 ALA A C 1
ATOM 742 O O . ALA A 1 99 ? -21.064 2.998 22.360 1.00 46.38 99 ALA A O 1
ATOM 743 N N . SER A 1 100 ? -22.278 4.485 21.168 1.00 44.97 100 SER A N 1
ATOM 744 C CA . SER A 1 100 ? -23.169 4.964 22.239 1.00 44.97 100 SER A CA 1
ATOM 745 C C . SER A 1 100 ? -24.611 4.547 21.985 1.00 44.97 100 SER A C 1
ATOM 747 O O . SER A 1 100 ? -25.021 4.604 20.803 1.00 44.97 100 SER A O 1
#

Foldseek 3Di:
DDFDAAQKKKAWQDAKKWKWKFAPVQCVVPPPGDTDIDIHGHGGMDGRHHTTDIDIDGPDPDIDMDMDGRPPDPVCPVVVVVVSVVVSVVVVVVVVVVVD

Secondary structure (DSSP, 8-state):
-EEE-TTEEEEEEES-EEEEEEEGGGGGGGGGS--EEEEE-TT-EEEE-SSEEEEEEESSSS-EEEEEE----TTSHHHHHHHHHHHHHHHHHHHHHH--

Radius of gyration: 15.42 Å; chains: 1; bounding box: 34×38×40 Å

pLDDT: mean 76.79, std 16.09, range [39.88, 93.75]

Organism: NCBI:txid2728839

Sequence (100 aa):
MLDLRAGTAIVAVEGKLKLGFRDHALAWLGGDAPVTSITVCEGEQFVVRQHGVVSVRASDASAAIQLAPALSGQAHVSGFVQRFMQRLGDFVARQMR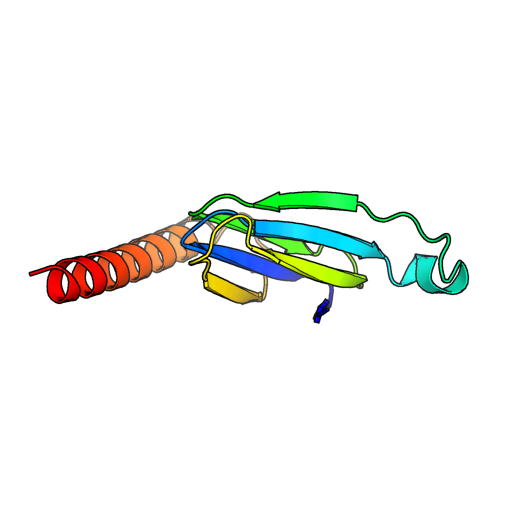RAS